Protein AF-X1ADD1-F1 (afdb_monomer_lite)

Sequence (158 aa):
GPMSMTVLADYVGIDVLYHGQMYYSQTLSPDFAPGKVITKLFNEGKLGAKTGQGFRDWSKGRPQPDKSAGKARLYKLKYPLAIMLNEACRVLEEGVTTSWKVIDDTLMAGMNMPGPMAPNVNTWSKQVEVLEELVEFTGKEYFKPCEMLTSGKWTEMK

Radius of gyration: 17.6 Å; chains: 1; bounding box: 44×30×44 Å

Foldseek 3Di:
DADPPQLVQQVVWLVVQQVVLVVCCVVPHVVSHDDPQSVVCVVVVQTHCVSCHGSDGCVVHRDDDDPVPDDPPPDDPLLVLLQQVQVLLVCCVVPVDQASVCQQVCCCVPVVDGGSQVVCLPPLCVSQVVLVVVCVVPVDPSSHRDPSSNVSPNSVRD

Secondary structure (DSSP, 8-state):
-PPPHHHHHHHH-HHHHHHHHHHHHHHT-GGGSPPHHHHHHHHTT--BGGGTBSSSB-TTSSPPP-SSS-------THHHHHHHHHHHHHHHHTTS-S-HHHHHHHHHHHHS---SHHHHTTTHHHHHHHHHHHHHHH--GGGSPPHHHHH-GGGG--

Organism: NCBI:txid412755

InterPro domains:
  IPR006108 3-hydroxyacyl-CoA dehydrogenase, C-terminal [PF00725] (2-58)
  IPR008927 6-phosphogluconate dehydrogenase-like, C-terminal domain superfamily [SSF48179] (2-64)
  IPR008927 6-phosphogluconate dehydrogenase-like, C-terminal domain superfamily [SSF48179] (81-154)

pLDDT: mean 94.5, std 6.67, range [47.16, 98.69]

Structure (mmCIF, N/CA/C/O backbone):
data_AF-X1ADD1-F1
#
_entry.id   AF-X1ADD1-F1
#
loop_
_atom_site.group_PDB
_atom_site.id
_atom_site.type_symbol
_atom_site.label_atom_id
_atom_site.label_alt_id
_atom_site.label_comp_id
_atom_site.label_asym_id
_atom_site.label_entity_id
_atom_site.label_seq_id
_atom_site.pdbx_PDB_ins_code
_atom_site.Cartn_x
_atom_site.Cartn_y
_atom_site.Cartn_z
_atom_site.occupancy
_atom_site.B_iso_or_equiv
_atom_site.auth_seq_id
_atom_site.auth_comp_id
_atom_site.auth_asym_id
_atom_site.auth_atom_id
_atom_site.pdbx_PDB_model_num
ATOM 1 N N . GLY A 1 1 ? 20.907 -0.528 6.126 1.00 47.16 1 GLY A N 1
ATOM 2 C CA . GLY A 1 1 ? 19.743 0.376 6.035 1.00 47.16 1 GLY A CA 1
ATOM 3 C C . GLY A 1 1 ? 18.696 -0.241 5.129 1.00 47.16 1 GLY A C 1
ATOM 4 O O . GLY A 1 1 ? 19.093 -1.002 4.245 1.00 47.16 1 GLY A O 1
ATOM 5 N N . PRO A 1 2 ? 17.400 0.036 5.347 1.00 66.06 2 PRO A N 1
ATOM 6 C CA . PRO A 1 2 ? 16.332 -0.500 4.510 1.00 66.06 2 PRO A CA 1
ATOM 7 C C . PRO A 1 2 ? 16.542 -0.100 3.047 1.00 66.06 2 PRO A C 1
ATOM 9 O O . PRO A 1 2 ? 17.118 0.946 2.733 1.00 66.06 2 PRO A O 1
ATOM 12 N N . MET A 1 3 ? 16.153 -0.992 2.148 1.00 82.62 3 MET A N 1
ATOM 13 C CA . MET A 1 3 ? 16.280 -0.789 0.712 1.00 82.62 3 MET A CA 1
ATOM 14 C C . MET A 1 3 ? 15.236 0.240 0.257 1.00 82.62 3 MET A C 1
ATOM 16 O O . MET A 1 3 ? 14.096 0.188 0.705 1.00 82.62 3 MET A O 1
ATOM 20 N N . SER A 1 4 ? 15.608 1.198 -0.599 1.00 85.69 4 SER A N 1
ATOM 21 C CA . SER A 1 4 ? 14.611 2.117 -1.162 1.00 85.69 4 SER A CA 1
ATOM 22 C C . SER A 1 4 ? 13.634 1.347 -2.051 1.00 85.69 4 SER A C 1
ATOM 24 O O . SER A 1 4 ? 14.014 0.337 -2.639 1.00 85.69 4 SER A O 1
ATOM 26 N N . MET A 1 5 ? 12.403 1.843 -2.205 1.00 87.62 5 MET A N 1
ATOM 27 C CA . MET A 1 5 ? 11.349 1.133 -2.948 1.00 87.62 5 MET A CA 1
ATOM 28 C C . MET A 1 5 ? 11.766 0.721 -4.366 1.00 87.62 5 MET A C 1
ATOM 30 O O . MET A 1 5 ? 11.460 -0.382 -4.798 1.00 87.62 5 MET A O 1
ATOM 34 N N . THR A 1 6 ? 12.503 1.573 -5.084 1.00 91.88 6 THR A N 1
ATOM 35 C CA . THR A 1 6 ? 12.970 1.268 -6.447 1.00 91.88 6 THR A CA 1
ATOM 36 C C . THR A 1 6 ? 14.091 0.235 -6.474 1.00 91.88 6 THR A C 1
ATOM 38 O O . THR A 1 6 ? 14.110 -0.611 -7.358 1.00 91.88 6 THR A O 1
ATOM 41 N N . VAL A 1 7 ? 14.998 0.255 -5.492 1.00 92.88 7 VAL A N 1
ATOM 42 C CA . VAL A 1 7 ? 16.040 -0.776 -5.368 1.00 92.88 7 VAL A CA 1
ATOM 43 C C . VAL A 1 7 ? 15.420 -2.100 -4.908 1.00 92.88 7 VAL A C 1
ATOM 45 O O . VAL A 1 7 ? 15.857 -3.149 -5.361 1.00 92.88 7 VAL A O 1
ATOM 48 N N . LEU A 1 8 ? 14.379 -2.062 -4.067 1.00 92.38 8 LEU A N 1
ATOM 49 C CA . LEU A 1 8 ? 13.635 -3.247 -3.631 1.00 92.38 8 LEU A CA 1
ATOM 50 C C . LEU A 1 8 ? 12.862 -3.886 -4.778 1.00 92.38 8 LEU A C 1
ATOM 52 O O . LEU A 1 8 ? 12.964 -5.094 -4.960 1.00 92.38 8 LEU A O 1
ATOM 56 N N . ALA A 1 9 ? 12.157 -3.086 -5.579 1.00 95.25 9 ALA A N 1
ATOM 57 C CA . ALA A 1 9 ? 11.474 -3.571 -6.774 1.00 95.25 9 ALA A CA 1
ATOM 58 C C . ALA A 1 9 ? 12.451 -4.250 -7.746 1.00 95.25 9 ALA A C 1
ATOM 60 O O . ALA A 1 9 ? 12.174 -5.346 -8.223 1.00 95.25 9 ALA A O 1
ATOM 61 N N . ASP A 1 10 ? 13.619 -3.646 -7.982 1.00 97.06 10 ASP A N 1
ATOM 62 C CA . ASP A 1 10 ? 14.649 -4.255 -8.823 1.00 97.06 10 ASP A CA 1
ATOM 63 C C . ASP A 1 10 ? 15.240 -5.535 -8.207 1.00 97.06 10 ASP A C 1
ATOM 65 O O . ASP A 1 10 ? 15.575 -6.470 -8.931 1.00 97.06 10 ASP A O 1
ATOM 69 N N . TYR A 1 11 ? 15.411 -5.579 -6.884 1.00 95.25 11 TYR A N 1
ATOM 70 C CA . TYR A 1 11 ? 15.978 -6.737 -6.194 1.0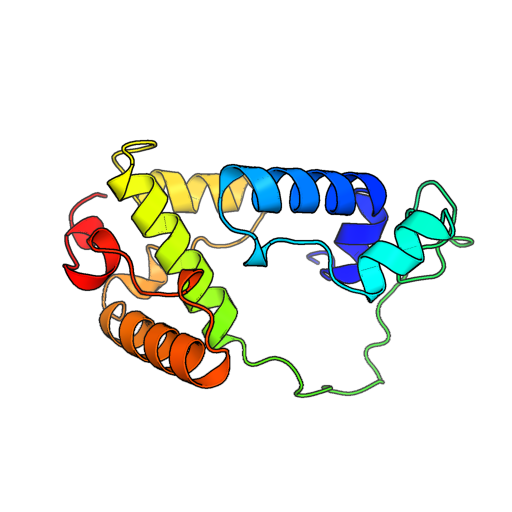0 95.25 11 TYR A CA 1
ATOM 71 C C . TYR A 1 11 ? 15.025 -7.937 -6.202 1.00 95.25 11 TYR A C 1
ATOM 73 O O . TYR A 1 11 ? 15.460 -9.057 -6.452 1.00 95.25 11 TYR A O 1
ATOM 81 N N . VAL A 1 12 ? 13.734 -7.697 -5.951 1.00 95.19 12 VAL A N 1
ATOM 82 C CA . VAL A 1 12 ? 12.681 -8.724 -5.987 1.00 95.19 12 VAL A CA 1
ATOM 83 C C . VAL A 1 12 ? 12.400 -9.173 -7.424 1.00 95.19 12 VAL A C 1
ATOM 85 O O . VAL A 1 12 ? 12.249 -10.366 -7.680 1.00 95.19 12 VAL A O 1
ATOM 88 N N . GLY A 1 13 ? 12.352 -8.226 -8.361 1.00 97.69 13 GLY A N 1
ATOM 89 C CA . GLY A 1 13 ? 12.024 -8.459 -9.762 1.00 97.69 13 GLY A CA 1
ATOM 90 C C . GLY A 1 13 ? 10.814 -7.640 -10.204 1.00 97.69 13 GLY A C 1
ATOM 91 O O . GLY A 1 13 ? 9.729 -7.730 -9.624 1.00 97.69 13 GLY A O 1
ATOM 92 N N . ILE A 1 14 ? 10.984 -6.848 -11.265 1.00 98.50 14 ILE A N 1
ATOM 93 C CA . ILE A 1 14 ? 9.904 -5.996 -11.795 1.00 98.50 14 ILE A CA 1
ATOM 94 C C . ILE A 1 14 ? 8.784 -6.827 -12.431 1.00 98.50 14 ILE A C 1
ATOM 96 O O . ILE A 1 14 ? 7.629 -6.418 -12.395 1.00 98.50 14 ILE A O 1
ATOM 100 N N . ASP A 1 15 ? 9.093 -8.003 -12.966 1.00 98.38 15 ASP A N 1
ATOM 101 C CA . ASP A 1 15 ? 8.099 -8.963 -13.450 1.00 98.38 15 ASP A CA 1
ATOM 102 C C . ASP A 1 15 ? 7.227 -9.526 -12.330 1.00 98.38 15 ASP A C 1
ATOM 104 O O . ASP A 1 15 ? 6.010 -9.585 -12.481 1.00 98.38 15 ASP A O 1
ATOM 108 N N . VAL A 1 16 ? 7.820 -9.867 -11.183 1.00 98.06 16 VAL A N 1
ATOM 109 C CA . VAL A 1 16 ? 7.062 -10.310 -10.003 1.00 98.06 16 VAL A CA 1
ATOM 110 C C . VAL A 1 16 ? 6.114 -9.203 -9.546 1.00 98.06 16 VAL A C 1
ATOM 112 O O . VAL A 1 16 ? 4.933 -9.453 -9.308 1.00 98.06 16 VAL A O 1
ATOM 115 N N . LEU A 1 17 ? 6.608 -7.961 -9.491 1.00 96.94 17 LEU A N 1
ATOM 116 C CA . LEU A 1 17 ? 5.787 -6.799 -9.160 1.00 96.94 17 LEU A CA 1
ATOM 117 C C . LEU A 1 17 ? 4.658 -6.582 -10.181 1.00 96.94 17 LEU A C 1
ATOM 119 O O . LEU A 1 17 ? 3.515 -6.379 -9.781 1.00 96.94 17 LEU A O 1
ATOM 123 N N . TYR A 1 18 ? 4.960 -6.654 -11.480 1.00 98.31 18 TYR A N 1
ATOM 124 C CA . TYR A 1 18 ? 3.980 -6.493 -12.555 1.00 98.31 18 TYR A CA 1
ATOM 125 C C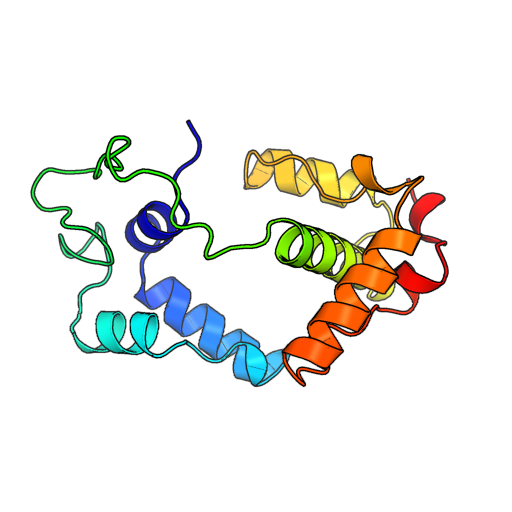 . TYR A 1 18 ? 2.864 -7.539 -12.456 1.00 98.31 18 TYR A C 1
ATOM 127 O O . TYR A 1 18 ? 1.685 -7.188 -12.457 1.00 98.31 18 TYR A O 1
ATOM 135 N N . HIS A 1 19 ? 3.216 -8.819 -12.311 1.00 98.25 19 HIS A N 1
ATOM 136 C CA . HIS A 1 19 ? 2.231 -9.893 -12.200 1.00 98.25 19 HIS A CA 1
ATOM 137 C C . HIS A 1 19 ? 1.418 -9.814 -10.903 1.00 98.25 19 HIS A C 1
ATOM 139 O O . HIS A 1 19 ? 0.207 -10.022 -10.946 1.00 98.25 19 HIS A O 1
ATOM 145 N N . GLY A 1 20 ? 2.036 -9.441 -9.778 1.00 97.69 20 GLY A N 1
ATOM 146 C CA . GLY A 1 20 ? 1.316 -9.196 -8.525 1.00 97.69 20 GLY A CA 1
ATOM 147 C C . GLY A 1 20 ? 0.294 -8.062 -8.651 1.00 97.69 20 GLY A C 1
ATOM 148 O O . GLY A 1 20 ? -0.854 -8.207 -8.241 1.00 97.69 20 GLY A O 1
ATOM 149 N N . GLN A 1 21 ? 0.672 -6.957 -9.298 1.00 97.69 21 GLN A N 1
ATOM 150 C CA . GLN A 1 21 ? -0.235 -5.841 -9.580 1.00 97.69 21 GLN A CA 1
ATOM 151 C C . GLN A 1 21 ? -1.371 -6.232 -10.531 1.00 97.69 21 GLN A C 1
ATOM 153 O O . GLN A 1 21 ? -2.518 -5.854 -10.303 1.00 97.69 21 GLN A O 1
ATOM 158 N N . MET A 1 22 ? -1.087 -7.033 -11.562 1.00 98.12 22 MET A N 1
ATOM 159 C CA . MET A 1 22 ? -2.131 -7.579 -12.433 1.00 98.12 22 MET A CA 1
ATOM 160 C C . MET A 1 22 ? -3.117 -8.450 -11.650 1.00 98.12 22 MET A C 1
ATOM 162 O O . MET A 1 22 ? -4.325 -8.267 -11.791 1.00 98.12 22 MET A O 1
ATOM 166 N N . TYR A 1 23 ? -2.628 -9.335 -10.781 1.00 98.19 23 TYR A N 1
ATOM 167 C CA . TYR A 1 23 ? -3.484 -10.160 -9.931 1.00 98.19 23 TYR A CA 1
ATOM 168 C C . TYR A 1 23 ? -4.373 -9.312 -9.007 1.00 98.19 23 TYR A C 1
ATOM 170 O O . TYR A 1 23 ? -5.587 -9.510 -8.972 1.00 98.19 23 TYR A O 1
ATOM 178 N N . TYR A 1 24 ? -3.813 -8.310 -8.322 1.00 97.00 24 TYR A N 1
ATOM 179 C CA . TYR A 1 24 ? -4.597 -7.395 -7.481 1.00 97.00 24 TYR A CA 1
ATOM 180 C C . TYR A 1 24 ? -5.582 -6.547 -8.283 1.00 97.00 24 TYR A C 1
ATOM 182 O O . TYR A 1 24 ? -6.680 -6.270 -7.805 1.00 97.00 24 TYR A O 1
ATOM 190 N N . SER A 1 25 ? -5.243 -6.190 -9.524 1.00 97.19 25 SER A N 1
ATOM 191 C CA . SER A 1 25 ? -6.168 -5.467 -10.400 1.00 97.19 25 SER A CA 1
ATOM 192 C C . SER A 1 25 ? -7.425 -6.267 -10.742 1.00 97.19 25 SER A C 1
ATOM 194 O O . SER A 1 25 ? -8.491 -5.690 -10.938 1.00 97.19 25 SER A O 1
ATOM 196 N N . GLN A 1 26 ? -7.297 -7.595 -10.778 1.00 97.00 26 GLN A N 1
ATOM 197 C CA . GLN A 1 26 ? -8.377 -8.526 -11.096 1.00 97.00 26 GLN A CA 1
ATOM 198 C C . GLN A 1 26 ? -9.163 -8.963 -9.857 1.00 97.00 26 GLN A C 1
ATOM 200 O O . GLN A 1 26 ? -10.345 -9.269 -9.973 1.00 97.00 26 GLN A O 1
ATOM 205 N N . THR A 1 27 ? -8.513 -9.019 -8.691 1.00 95.62 27 THR A N 1
ATOM 206 C CA . THR A 1 27 ? -9.092 -9.607 -7.471 1.00 95.62 27 THR A CA 1
ATOM 207 C C . THR A 1 27 ? -9.491 -8.594 -6.404 1.00 95.62 27 THR A C 1
ATOM 209 O O . THR A 1 27 ? -10.387 -8.893 -5.624 1.00 95.62 27 THR A O 1
ATOM 212 N N . LEU A 1 28 ? -8.873 -7.408 -6.370 1.00 93.38 28 LEU A N 1
ATOM 213 C CA . LEU A 1 28 ? -9.130 -6.387 -5.346 1.00 93.38 28 LEU A CA 1
ATOM 214 C C . LEU A 1 28 ? -9.752 -5.121 -5.933 1.00 93.38 28 LEU A C 1
ATOM 216 O O . LEU A 1 28 ? -10.825 -4.697 -5.516 1.00 93.38 28 LEU A O 1
ATOM 220 N N . SER A 1 29 ? -9.073 -4.485 -6.888 1.00 95.25 29 SER A N 1
ATOM 221 C CA . SER A 1 29 ? -9.577 -3.276 -7.546 1.00 95.25 29 SER A CA 1
ATOM 222 C C . SER A 1 29 ? -8.766 -2.954 -8.797 1.00 95.25 29 SER A C 1
ATOM 224 O O . SER A 1 29 ? -7.535 -3.005 -8.733 1.00 95.25 29 SER A O 1
ATOM 226 N N . PRO A 1 30 ? -9.396 -2.496 -9.897 1.00 95.31 30 PRO A N 1
ATOM 227 C CA . PRO A 1 30 ? -8.681 -2.064 -11.100 1.00 95.31 30 PRO A CA 1
ATOM 228 C C . PRO A 1 30 ? -7.640 -0.961 -10.832 1.00 95.31 30 PRO A C 1
ATOM 230 O O . PRO A 1 30 ? -6.701 -0.801 -11.611 1.00 95.31 30 PRO A O 1
ATOM 233 N N . ASP A 1 31 ? -7.744 -0.238 -9.711 1.00 94.81 31 ASP A N 1
ATOM 234 C CA . ASP A 1 31 ? -6.770 0.776 -9.296 1.00 94.81 31 ASP A CA 1
ATOM 235 C C . ASP A 1 31 ? -5.364 0.229 -9.007 1.00 94.81 31 ASP A C 1
ATOM 237 O O . ASP A 1 31 ? -4.411 1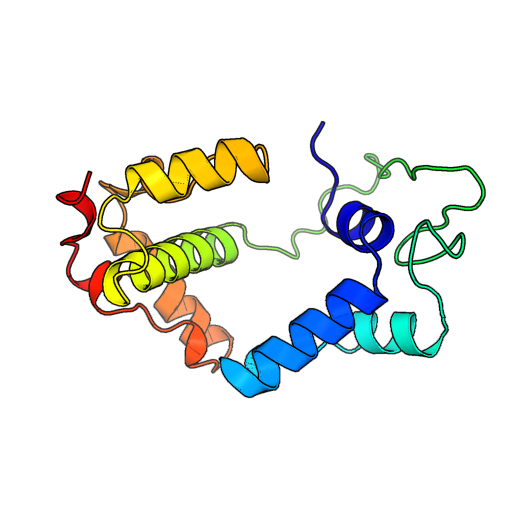.014 -8.996 1.00 94.81 31 ASP A O 1
ATOM 241 N N . PHE A 1 32 ? -5.220 -1.085 -8.807 1.00 95.88 32 PHE A N 1
ATOM 242 C CA . PHE A 1 32 ? -3.930 -1.758 -8.627 1.00 95.88 32 PHE A CA 1
ATOM 243 C C . PHE A 1 32 ? -3.213 -2.093 -9.936 1.00 95.88 32 PHE A C 1
ATOM 245 O O . PHE A 1 32 ? -2.104 -2.631 -9.891 1.00 95.88 32 PHE A O 1
ATOM 252 N N . ALA A 1 33 ? -3.809 -1.777 -11.091 1.00 96.69 33 ALA A N 1
ATOM 253 C CA . ALA A 1 33 ? -3.194 -2.038 -12.384 1.00 96.69 33 ALA A CA 1
ATOM 254 C C . ALA A 1 33 ? -1.765 -1.451 -12.466 1.00 96.69 33 ALA A C 1
ATOM 256 O O . ALA A 1 33 ? -1.519 -0.335 -11.986 1.00 96.69 33 ALA A O 1
ATOM 257 N N . PRO A 1 34 ? -0.807 -2.166 -13.088 1.00 97.00 34 PRO A N 1
ATOM 258 C CA . PRO A 1 34 ? 0.565 -1.695 -13.202 1.00 97.00 34 PRO A CA 1
ATOM 259 C C . PRO A 1 34 ? 0.656 -0.312 -13.856 1.00 97.00 34 PRO A C 1
ATOM 261 O O . PRO A 1 34 ? 0.117 -0.055 -14.933 1.00 97.00 34 PRO A O 1
ATOM 264 N N . GLY A 1 35 ? 1.408 0.592 -13.227 1.00 95.38 35 GLY A N 1
ATOM 265 C CA . GLY A 1 35 ? 1.648 1.923 -13.779 1.00 95.38 35 GLY A CA 1
ATOM 266 C C . GLY A 1 35 ? 2.494 1.892 -15.061 1.00 95.38 35 GLY A C 1
ATOM 267 O O . GLY A 1 35 ? 3.193 0.919 -15.357 1.00 95.38 35 GLY A O 1
ATOM 268 N N . LYS A 1 36 ? 2.509 3.012 -15.798 1.00 97.25 36 LYS A N 1
ATOM 269 C CA . LYS A 1 36 ? 3.246 3.152 -17.074 1.00 97.25 36 LYS A CA 1
ATOM 270 C C . LYS A 1 36 ? 4.732 2.791 -16.962 1.00 97.25 36 LYS A C 1
ATOM 272 O O . LYS A 1 36 ? 5.279 2.159 -17.859 1.00 97.25 36 LYS A O 1
ATOM 277 N N . VAL A 1 37 ? 5.385 3.186 -15.866 1.00 96.81 37 VAL A N 1
ATOM 278 C CA . VAL A 1 37 ? 6.825 2.950 -15.659 1.00 96.81 37 VAL A CA 1
ATOM 279 C C . VAL A 1 37 ? 7.123 1.466 -15.443 1.00 96.81 37 VAL A C 1
ATOM 281 O O . VAL A 1 37 ? 8.011 0.934 -16.101 1.00 96.81 37 VAL A O 1
ATOM 284 N N . ILE A 1 38 ? 6.356 0.795 -14.578 1.00 97.75 38 ILE A N 1
ATOM 285 C CA . ILE A 1 38 ? 6.499 -0.647 -14.326 1.00 97.75 38 ILE A CA 1
ATOM 286 C C . ILE A 1 38 ? 6.219 -1.440 -15.604 1.00 97.75 38 ILE A C 1
ATOM 288 O O . ILE A 1 38 ? 7.032 -2.270 -15.995 1.00 97.75 38 ILE A O 1
ATOM 292 N N . THR A 1 39 ? 5.131 -1.112 -16.307 1.00 98.38 39 THR A N 1
ATOM 293 C CA . THR A 1 39 ? 4.762 -1.753 -17.580 1.00 98.38 39 THR A CA 1
ATOM 294 C C . THR A 1 39 ? 5.861 -1.612 -18.632 1.00 98.38 39 THR A C 1
ATOM 296 O O . THR A 1 39 ? 6.218 -2.583 -19.293 1.00 98.38 39 THR A O 1
ATOM 299 N N . LYS A 1 40 ? 6.443 -0.413 -18.774 1.00 98.56 40 LYS A N 1
ATOM 300 C CA . LYS A 1 40 ? 7.547 -0.176 -19.711 1.00 98.56 40 LYS A CA 1
ATOM 301 C C . LYS A 1 40 ? 8.771 -1.029 -19.369 1.00 98.56 40 LYS A C 1
ATOM 303 O O . LYS A 1 40 ? 9.312 -1.678 -20.254 1.00 98.56 40 LYS A O 1
ATOM 308 N N . LEU A 1 41 ? 9.197 -1.032 -18.105 1.00 98.44 41 LEU A N 1
ATOM 309 C CA . LEU A 1 41 ? 10.367 -1.801 -17.668 1.00 98.44 41 LEU A CA 1
ATOM 310 C C . LEU A 1 41 ? 10.170 -3.309 -17.873 1.00 98.44 41 LEU A C 1
ATOM 312 O O . LEU A 1 41 ? 11.080 -3.978 -18.357 1.00 98.44 41 LEU A O 1
ATOM 316 N N . PHE A 1 42 ? 8.972 -3.815 -17.572 1.00 98.56 42 PHE A N 1
ATOM 317 C CA . PHE A 1 42 ? 8.595 -5.203 -17.825 1.00 98.56 42 PHE A CA 1
ATOM 318 C C . PHE A 1 42 ? 8.690 -5.561 -19.315 1.00 98.56 42 PHE A C 1
ATOM 320 O O . PHE A 1 42 ? 9.409 -6.491 -19.675 1.00 98.56 42 PHE A O 1
ATOM 327 N N . ASN A 1 43 ? 8.044 -4.778 -20.188 1.00 98.50 43 ASN A N 1
ATOM 328 C CA . ASN A 1 43 ? 8.036 -5.022 -21.635 1.00 98.50 43 ASN A CA 1
ATOM 329 C C . ASN A 1 43 ? 9.433 -4.923 -22.270 1.00 98.50 43 ASN A C 1
ATOM 331 O O . ASN A 1 43 ? 9.716 -5.606 -23.249 1.00 98.50 43 ASN A O 1
ATOM 335 N N . GLU A 1 44 ? 10.313 -4.081 -21.723 1.00 98.50 44 GLU A N 1
ATOM 336 C CA . GLU A 1 44 ? 11.707 -3.952 -22.168 1.00 98.50 44 GLU A CA 1
ATOM 337 C C . GLU A 1 44 ? 12.630 -5.057 -21.617 1.00 98.50 44 GLU A C 1
ATOM 339 O O . GLU A 1 44 ? 13.826 -5.040 -21.902 1.00 98.50 44 GLU A O 1
ATOM 344 N N . GLY A 1 45 ? 12.126 -5.988 -20.796 1.00 98.19 45 GLY A N 1
ATOM 345 C CA . GLY A 1 45 ? 12.945 -7.018 -20.149 1.00 98.19 45 GLY A CA 1
ATOM 346 C C . GLY A 1 45 ? 13.924 -6.463 -19.105 1.00 98.19 45 GLY A C 1
ATOM 347 O O . GLY A 1 45 ? 14.872 -7.141 -18.714 1.00 98.19 45 GLY A O 1
ATOM 348 N N . LYS A 1 46 ? 13.708 -5.231 -18.629 1.00 98.44 46 LYS A N 1
ATOM 349 C CA . LYS A 1 46 ? 14.502 -4.589 -17.574 1.00 98.44 46 LYS A CA 1
ATOM 350 C C . LYS A 1 46 ? 13.922 -4.966 -16.219 1.00 98.44 46 LYS A C 1
ATOM 352 O O . LYS A 1 46 ? 13.226 -4.178 -15.585 1.00 98.44 46 LYS A O 1
ATOM 357 N N . LEU A 1 47 ? 14.177 -6.204 -15.809 1.00 98.19 47 LEU A N 1
ATOM 358 C CA . LEU A 1 47 ? 13.539 -6.849 -14.666 1.00 98.19 47 LEU A CA 1
ATOM 359 C C . LEU A 1 47 ? 14.272 -6.651 -13.331 1.00 98.19 47 LEU A C 1
ATOM 361 O O . LEU A 1 47 ? 13.913 -7.292 -12.346 1.00 98.19 47 LEU A O 1
ATOM 365 N N . GLY A 1 48 ? 15.266 -5.765 -13.277 1.00 97.31 48 GLY A N 1
ATOM 366 C CA . GLY A 1 48 ? 16.019 -5.443 -12.068 1.00 97.31 48 GLY A CA 1
ATOM 367 C C . GLY A 1 48 ? 17.358 -6.171 -11.983 1.00 97.31 48 GLY A C 1
ATOM 368 O O . GLY A 1 48 ? 18.063 -6.319 -12.982 1.00 97.31 48 GLY A O 1
ATOM 369 N N . ALA A 1 49 ? 17.724 -6.614 -10.779 1.00 96.69 49 ALA A N 1
ATOM 370 C CA . ALA A 1 49 ? 19.036 -7.187 -10.481 1.00 96.69 49 ALA A CA 1
ATOM 371 C C . ALA A 1 49 ? 19.367 -8.392 -11.372 1.00 96.69 49 ALA A C 1
ATOM 373 O O . ALA A 1 49 ? 20.477 -8.501 -11.889 1.00 96.69 49 ALA A O 1
ATOM 374 N N . LYS A 1 50 ? 18.379 -9.262 -11.612 1.00 96.94 50 LYS A N 1
ATOM 375 C CA . LYS A 1 50 ? 18.548 -10.493 -12.397 1.00 96.94 50 LYS A CA 1
ATOM 376 C C . LYS A 1 50 ? 18.820 -10.267 -13.888 1.00 96.94 50 LYS A C 1
ATOM 378 O O . LYS A 1 50 ? 19.333 -11.161 -14.547 1.00 96.94 50 LYS A O 1
ATOM 383 N N . THR A 1 51 ? 18.489 -9.089 -14.417 1.00 97.62 51 THR A N 1
ATOM 384 C CA . THR A 1 51 ? 18.756 -8.697 -15.813 1.00 97.62 51 THR A CA 1
ATOM 385 C C . THR A 1 51 ? 19.800 -7.585 -15.914 1.00 97.62 51 THR A C 1
ATOM 387 O O . THR A 1 51 ? 19.985 -7.015 -16.984 1.00 97.62 51 THR A O 1
ATOM 390 N N . GLY A 1 52 ? 20.455 -7.221 -14.806 1.00 96.75 52 GLY A N 1
ATOM 391 C CA . GLY A 1 52 ? 21.450 -6.146 -14.765 1.00 96.75 52 GLY A CA 1
ATOM 392 C C . GLY A 1 52 ? 20.883 -4.727 -14.919 1.00 96.75 52 GLY A C 1
ATOM 393 O O . GLY A 1 52 ? 21.643 -3.767 -14.865 1.00 96.75 52 GLY A O 1
ATOM 394 N N . GLN A 1 53 ? 19.565 -4.566 -15.068 1.00 97.31 53 GLN A N 1
ATOM 395 C CA . GLN A 1 53 ? 18.909 -3.275 -15.272 1.00 97.31 53 GLN A CA 1
ATOM 396 C C . GLN A 1 53 ? 17.439 -3.336 -14.842 1.00 97.31 53 GLN A C 1
ATOM 398 O O . GLN A 1 53 ? 16.705 -4.232 -15.256 1.00 97.31 53 GLN A O 1
ATOM 403 N N . GLY A 1 54 ? 16.997 -2.327 -14.092 1.00 96.50 54 GLY A N 1
ATOM 404 C CA . GLY A 1 54 ? 15.595 -2.046 -13.772 1.00 96.50 54 GLY A CA 1
ATOM 405 C C . GLY A 1 54 ? 15.370 -0.538 -13.661 1.00 96.50 54 GLY A C 1
ATOM 406 O O . GLY A 1 54 ? 15.749 0.214 -14.564 1.00 96.50 54 GLY A O 1
ATOM 407 N N . PHE A 1 55 ? 14.835 -0.070 -12.534 1.00 95.25 55 PHE A N 1
ATOM 408 C CA . PHE A 1 55 ? 14.858 1.349 -12.160 1.00 95.25 55 PHE A CA 1
ATOM 409 C C . PHE A 1 55 ? 16.276 1.911 -12.039 1.00 95.25 55 PHE A C 1
ATOM 411 O O . PHE A 1 55 ? 16.474 3.130 -12.119 1.00 95.25 55 PHE A O 1
ATOM 418 N N . ARG A 1 56 ? 17.249 1.049 -11.753 1.00 93.31 56 ARG A N 1
ATOM 419 C CA . ARG A 1 56 ? 18.668 1.373 -11.627 1.00 93.31 56 ARG A CA 1
ATOM 420 C C . ARG A 1 56 ? 19.502 0.447 -12.509 1.00 93.31 56 ARG A C 1
ATOM 422 O O . ARG A 1 56 ? 19.031 -0.601 -12.943 1.00 93.31 56 ARG A O 1
ATOM 429 N N . ASP A 1 57 ? 20.734 0.859 -12.769 1.00 94.31 57 ASP A N 1
ATOM 430 C CA . ASP A 1 57 ? 21.758 0.017 -13.389 1.00 94.31 57 ASP A CA 1
ATOM 431 C C . ASP A 1 57 ? 22.361 -0.911 -12.323 1.00 94.31 57 ASP A C 1
ATOM 433 O O . ASP A 1 57 ? 22.873 -0.428 -11.313 1.00 94.31 57 ASP A O 1
ATOM 437 N N . TRP A 1 58 ? 22.279 -2.225 -12.543 1.00 95.44 58 TRP A N 1
ATOM 438 C CA . TRP A 1 58 ? 22.785 -3.278 -11.652 1.00 95.44 58 TRP A CA 1
ATOM 439 C C . TRP A 1 58 ? 24.051 -3.961 -12.182 1.00 95.44 58 TRP A C 1
ATOM 441 O O . TRP A 1 58 ? 24.530 -4.915 -11.569 1.00 95.44 58 TRP A O 1
ATOM 451 N N . SER A 1 59 ? 24.636 -3.469 -13.280 1.00 92.88 59 SER A N 1
ATOM 452 C CA . SER A 1 59 ? 25.847 -4.032 -13.898 1.00 92.88 59 SER A CA 1
ATOM 453 C C . SER A 1 59 ? 27.048 -4.111 -12.947 1.00 92.88 59 SER A C 1
ATOM 455 O O . SER A 1 59 ? 27.923 -4.956 -13.118 1.00 92.88 59 SER A O 1
ATOM 457 N N . LYS A 1 60 ? 27.079 -3.260 -11.913 1.00 92.44 60 LYS A N 1
ATOM 458 C CA . LYS A 1 60 ? 28.123 -3.214 -10.871 1.00 92.44 60 LYS A CA 1
ATOM 459 C C . LYS A 1 60 ? 27.644 -3.728 -9.506 1.00 92.44 60 LYS A C 1
ATOM 461 O O . LYS A 1 60 ? 28.260 -3.432 -8.484 1.00 92.44 60 LYS A O 1
ATOM 466 N N . GLY A 1 61 ? 26.540 -4.472 -9.469 1.00 89.75 61 GLY A N 1
ATOM 467 C CA . GLY A 1 61 ? 25.901 -4.930 -8.236 1.00 89.75 61 GLY A CA 1
ATOM 468 C C . GLY A 1 61 ? 24.904 -3.916 -7.666 1.00 89.75 61 GLY A C 1
ATOM 469 O O . GLY A 1 61 ? 24.340 -3.103 -8.395 1.00 89.75 61 GLY A O 1
ATOM 470 N N . ARG A 1 62 ? 24.642 -3.988 -6.351 1.00 90.12 62 ARG A N 1
ATOM 471 C CA . ARG A 1 62 ? 23.566 -3.217 -5.703 1.00 90.12 62 ARG A CA 1
ATOM 472 C C . ARG A 1 62 ? 23.801 -1.695 -5.811 1.00 90.12 62 ARG A C 1
ATOM 474 O O . ARG A 1 62 ? 24.754 -1.197 -5.203 1.00 90.12 62 ARG A O 1
ATOM 481 N N . PRO A 1 63 ? 22.892 -0.940 -6.457 1.00 88.50 63 PRO A N 1
ATOM 482 C CA . PRO A 1 63 ? 23.008 0.507 -6.603 1.00 88.50 63 PRO A CA 1
ATOM 483 C C . PRO A 1 63 ? 22.931 1.224 -5.257 1.00 88.50 63 PRO A C 1
ATOM 485 O O . PRO A 1 63 ? 22.085 0.906 -4.413 1.00 88.50 63 PRO A O 1
ATOM 488 N N . GLN A 1 64 ? 23.772 2.241 -5.080 1.00 84.25 64 GLN A N 1
ATOM 489 C CA . GLN A 1 64 ? 23.705 3.140 -3.932 1.00 84.25 64 GLN A CA 1
ATOM 490 C C . GLN A 1 64 ? 22.911 4.394 -4.316 1.00 84.25 64 GLN A C 1
ATOM 492 O O . GLN A 1 64 ? 23.245 5.032 -5.315 1.00 84.25 64 GLN A O 1
ATOM 497 N N . PRO A 1 65 ? 21.851 4.760 -3.573 1.00 76.69 65 PRO A N 1
ATOM 498 C CA . PRO A 1 65 ? 21.113 5.987 -3.844 1.00 76.69 65 PRO A CA 1
ATOM 499 C C . PRO A 1 65 ? 22.024 7.213 -3.736 1.00 76.69 65 PRO A C 1
ATOM 501 O O . PRO A 1 65 ? 22.725 7.369 -2.734 1.00 76.69 65 PRO A O 1
ATOM 504 N N . ASP A 1 66 ? 21.969 8.102 -4.728 1.00 80.31 66 ASP A N 1
ATOM 505 C CA . ASP A 1 66 ? 22.632 9.400 -4.648 1.00 80.31 66 ASP A CA 1
ATOM 506 C C . ASP A 1 66 ? 21.946 10.270 -3.585 1.00 80.31 66 ASP A C 1
ATOM 508 O O . ASP A 1 66 ? 20.785 10.661 -3.719 1.00 80.31 66 ASP A O 1
ATOM 512 N N . LYS A 1 67 ? 22.667 10.549 -2.497 1.00 80.38 67 LYS A N 1
ATOM 513 C CA . LYS A 1 67 ? 22.175 11.373 -1.385 1.00 80.38 67 LYS A CA 1
ATOM 514 C C . LYS A 1 67 ? 22.357 12.874 -1.630 1.00 80.38 67 LYS A C 1
ATOM 516 O O . LYS A 1 67 ? 21.832 13.664 -0.850 1.00 80.38 67 LYS A O 1
ATOM 521 N N . SER A 1 68 ? 23.078 13.268 -2.681 1.00 85.50 68 SER A N 1
ATOM 522 C CA . SER A 1 68 ? 23.334 14.672 -3.017 1.00 85.50 68 SER A CA 1
ATOM 523 C C . SER A 1 68 ? 22.176 15.331 -3.774 1.00 85.50 68 SER A C 1
ATOM 525 O O . SER A 1 68 ? 22.006 16.544 -3.687 1.00 85.50 68 SER A O 1
ATOM 527 N N . ALA A 1 69 ? 21.309 14.540 -4.419 1.00 76.81 69 ALA A N 1
ATOM 528 C CA . ALA A 1 69 ? 20.198 15.000 -5.260 1.00 76.81 69 ALA A CA 1
ATOM 529 C C . ALA A 1 69 ? 19.066 15.767 -4.527 1.00 76.81 69 ALA A C 1
ATOM 531 O O . ALA A 1 69 ? 18.072 16.152 -5.143 1.00 76.81 69 ALA A O 1
ATOM 532 N N . GLY A 1 70 ? 19.190 16.011 -3.217 1.00 79.69 70 GLY A N 1
ATOM 533 C CA . GLY A 1 70 ? 18.188 16.726 -2.425 1.00 79.69 70 GLY A CA 1
ATOM 534 C C . GLY A 1 70 ? 16.848 15.983 -2.296 1.00 79.69 70 GLY A C 1
ATOM 535 O O . GLY A 1 70 ? 16.695 14.824 -2.682 1.00 79.69 70 GLY A O 1
ATOM 536 N N . LYS A 1 71 ? 15.845 16.636 -1.692 1.00 80.44 71 LYS A N 1
ATOM 537 C CA . LYS A 1 71 ? 14.494 16.063 -1.540 1.00 80.44 71 LYS A CA 1
ATOM 538 C C . LYS A 1 71 ? 13.628 16.457 -2.731 1.00 80.44 71 LYS A C 1
ATOM 540 O O . LYS A 1 71 ? 13.345 17.637 -2.900 1.00 80.44 71 LYS A O 1
ATOM 545 N N . ALA A 1 72 ? 13.096 15.471 -3.453 1.00 79.88 72 ALA A N 1
ATOM 546 C CA . ALA A 1 72 ? 12.173 15.713 -4.565 1.00 79.88 72 ALA A CA 1
ATOM 547 C C . ALA A 1 72 ? 10.834 16.352 -4.131 1.00 79.88 72 ALA A C 1
ATOM 549 O O . ALA A 1 72 ? 10.153 16.956 -4.946 1.00 79.88 72 ALA A O 1
ATOM 550 N N . ARG A 1 73 ? 10.437 16.212 -2.852 1.00 81.88 73 ARG A N 1
ATOM 551 C CA . ARG A 1 73 ? 9.163 16.719 -2.280 1.00 81.88 73 ARG A CA 1
ATOM 552 C C . ARG A 1 73 ? 7.893 16.287 -3.038 1.00 81.88 73 ARG A C 1
ATOM 554 O O . ARG A 1 73 ? 6.837 16.875 -2.850 1.00 81.88 73 ARG A O 1
ATOM 561 N N . LEU A 1 74 ? 7.983 15.220 -3.832 1.00 80.38 74 LEU A N 1
ATOM 562 C CA . LEU A 1 74 ? 6.871 14.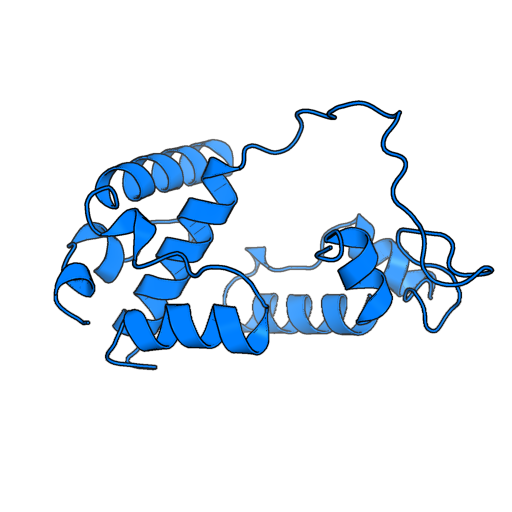683 -4.626 1.00 80.38 74 LEU A CA 1
ATOM 563 C C . LEU A 1 74 ? 5.929 13.773 -3.826 1.00 80.38 74 LEU A C 1
ATOM 565 O O . LEU A 1 74 ? 4.836 13.464 -4.282 1.00 80.38 74 LEU A O 1
ATOM 569 N N . TYR A 1 75 ? 6.360 13.309 -2.652 1.00 81.38 75 TYR A N 1
ATOM 570 C CA . TYR A 1 75 ? 5.677 12.261 -1.902 1.00 81.38 75 TYR A CA 1
ATOM 571 C C . TYR A 1 75 ? 5.277 12.751 -0.513 1.00 81.38 75 TYR A C 1
ATOM 573 O O . TYR A 1 75 ? 6.140 13.070 0.310 1.00 81.38 75 TYR A O 1
ATOM 581 N N . LYS A 1 76 ? 3.967 12.813 -0.243 1.00 90.56 76 LYS A N 1
ATOM 582 C CA . LYS A 1 76 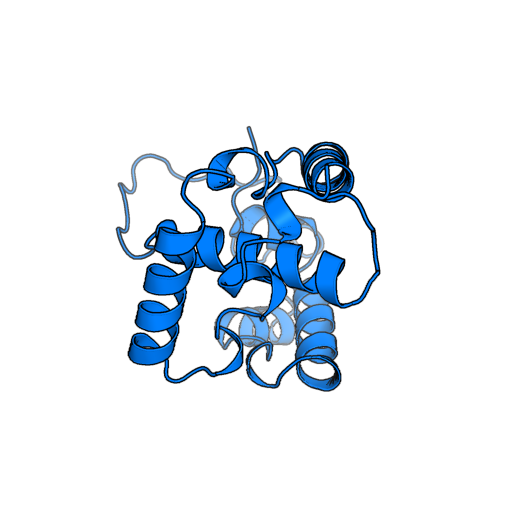? 3.438 13.140 1.085 1.00 90.56 76 LYS A CA 1
ATOM 583 C C . LYS A 1 76 ? 3.314 11.850 1.897 1.00 90.56 76 LYS A C 1
ATOM 585 O O . LYS A 1 76 ? 2.429 11.046 1.633 1.00 90.56 76 LYS A O 1
ATOM 590 N N . LEU A 1 77 ? 4.173 11.678 2.905 1.00 90.06 77 LEU A N 1
ATOM 591 C CA . LEU A 1 77 ? 4.224 10.461 3.734 1.00 90.06 77 LEU A CA 1
ATOM 592 C C . LEU A 1 77 ? 2.919 10.144 4.479 1.00 90.06 77 LEU A C 1
ATOM 594 O O . LEU A 1 77 ? 2.716 8.997 4.852 1.00 90.06 77 LEU A O 1
ATOM 598 N N . LYS A 1 78 ? 2.026 11.121 4.672 1.00 94.56 78 LYS A N 1
ATOM 599 C CA . LYS A 1 78 ? 0.735 10.888 5.334 1.00 94.56 78 LYS A CA 1
ATOM 600 C C . LYS A 1 78 ? -0.151 9.885 4.582 1.00 94.56 78 LYS A C 1
ATOM 602 O O . LYS A 1 78 ? -0.742 9.025 5.213 1.00 94.56 78 LYS A O 1
ATOM 607 N N . TYR A 1 79 ? -0.178 9.937 3.247 1.00 95.75 79 TYR A N 1
ATOM 608 C CA . TYR A 1 79 ? -1.047 9.075 2.441 1.00 95.75 79 TYR A CA 1
ATOM 609 C C . TYR A 1 79 ? -0.710 7.580 2.548 1.00 95.75 79 TYR A C 1
ATOM 611 O O . TYR A 1 79 ? -1.599 6.816 2.906 1.00 95.75 79 TYR A O 1
ATOM 619 N N . PRO A 1 80 ? 0.533 7.116 2.304 1.00 93.75 80 PRO A N 1
ATOM 620 C CA . PRO A 1 80 ? 0.847 5.691 2.433 1.00 93.75 80 PRO A CA 1
ATOM 621 C C . PRO A 1 80 ? 0.685 5.159 3.858 1.00 93.75 80 PRO A C 1
ATOM 623 O O . PRO A 1 80 ? 0.342 3.995 4.019 1.00 93.75 80 PRO A O 1
ATOM 626 N N . LEU A 1 81 ? 0.926 5.980 4.887 1.00 94.88 81 LEU A N 1
ATOM 627 C CA . LEU A 1 81 ? 0.740 5.564 6.278 1.00 94.88 81 LEU A CA 1
ATOM 628 C C . LEU A 1 81 ? -0.744 5.370 6.601 1.00 94.88 81 LEU A C 1
ATOM 630 O O . LEU A 1 81 ? -1.103 4.365 7.208 1.00 94.88 81 LEU A O 1
ATOM 634 N N . ALA A 1 82 ? -1.599 6.287 6.143 1.00 97.94 82 ALA A N 1
ATOM 635 C CA . ALA A 1 82 ? -3.042 6.165 6.301 1.00 97.94 82 ALA A CA 1
ATOM 636 C C . ALA A 1 82 ? -3.604 4.972 5.507 1.00 97.94 82 ALA A C 1
ATOM 638 O O . ALA A 1 82 ? -4.399 4.209 6.048 1.00 97.94 82 ALA A O 1
ATOM 639 N N . ILE A 1 83 ? -3.132 4.750 4.269 1.00 97.62 83 ILE A N 1
ATOM 640 C CA . ILE A 1 83 ? -3.482 3.556 3.476 1.00 97.62 83 ILE A CA 1
ATOM 641 C C . ILE A 1 83 ? -3.089 2.286 4.234 1.00 97.62 83 ILE A C 1
ATOM 643 O O . ILE A 1 83 ? -3.908 1.390 4.379 1.00 97.62 83 ILE A O 1
ATOM 647 N N . MET A 1 84 ? -1.863 2.210 4.759 1.00 97.06 84 MET A N 1
ATOM 648 C CA . MET A 1 84 ? -1.380 1.021 5.465 1.00 97.06 84 MET A CA 1
ATOM 649 C C . MET A 1 84 ? -2.209 0.709 6.716 1.00 97.06 84 MET A C 1
ATOM 651 O O . MET A 1 84 ? -2.514 -0.455 6.960 1.00 97.06 84 MET A O 1
ATOM 655 N N . LEU A 1 85 ? -2.604 1.732 7.483 1.00 98.44 85 LEU A N 1
ATOM 656 C CA . LEU A 1 85 ? -3.520 1.550 8.610 1.00 98.44 85 LEU A CA 1
ATOM 657 C C . LEU A 1 85 ? -4.897 1.054 8.146 1.00 98.44 85 LEU A C 1
ATOM 659 O O . LEU A 1 85 ? -5.470 0.174 8.782 1.00 98.44 85 LEU A O 1
ATOM 663 N N . ASN A 1 86 ? -5.416 1.590 7.038 1.00 98.62 86 ASN A N 1
ATOM 664 C CA . ASN A 1 86 ? -6.703 1.176 6.481 1.00 98.62 86 ASN A CA 1
ATOM 665 C C . ASN A 1 86 ? -6.687 -0.288 6.026 1.00 98.62 86 ASN A C 1
ATOM 667 O O . ASN A 1 86 ? -7.589 -1.039 6.381 1.00 98.62 86 ASN A O 1
ATOM 671 N N . GLU A 1 87 ? -5.647 -0.714 5.300 1.00 97.94 87 GLU A N 1
ATOM 672 C CA . GLU A 1 87 ? -5.490 -2.116 4.892 1.00 97.94 87 GLU A CA 1
ATOM 673 C C . GLU A 1 87 ? -5.350 -3.033 6.117 1.00 97.94 87 GLU A C 1
ATOM 675 O O . GLU A 1 87 ? -5.964 -4.092 6.167 1.00 97.94 87 GLU A O 1
ATOM 680 N N . ALA A 1 88 ? -4.614 -2.612 7.151 1.00 98.25 88 ALA A N 1
ATOM 681 C CA . ALA A 1 88 ? -4.507 -3.377 8.394 1.00 98.25 88 ALA A CA 1
ATOM 682 C C . ALA A 1 88 ? -5.854 -3.506 9.131 1.00 98.25 88 ALA A C 1
ATOM 684 O O . ALA A 1 88 ? -6.156 -4.558 9.691 1.00 98.25 88 ALA A O 1
ATOM 685 N N . CYS A 1 89 ? -6.696 -2.471 9.095 1.00 98.69 89 CYS A N 1
ATOM 686 C CA . CYS A 1 89 ? -8.055 -2.551 9.624 1.00 98.69 89 CYS A CA 1
ATOM 687 C C . CYS A 1 89 ? -8.942 -3.492 8.789 1.00 98.69 89 CYS A C 1
ATOM 689 O O . CYS A 1 89 ? -9.698 -4.258 9.379 1.00 98.69 89 CYS A O 1
ATOM 691 N N . ARG A 1 90 ? -8.798 -3.527 7.455 1.00 98.06 90 ARG A N 1
ATOM 692 C CA . ARG A 1 90 ? -9.502 -4.505 6.598 1.00 98.06 90 ARG A CA 1
ATOM 693 C C . ARG A 1 90 ? -9.108 -5.945 6.907 1.00 98.06 90 ARG A C 1
ATOM 695 O O . ARG A 1 90 ? -9.975 -6.799 6.986 1.00 98.06 90 ARG A O 1
ATOM 702 N N . VAL A 1 91 ? -7.830 -6.207 7.188 1.00 97.94 91 VAL A N 1
ATOM 703 C CA . VAL A 1 91 ? -7.355 -7.535 7.627 1.00 97.94 91 VAL A CA 1
ATOM 704 C C . VAL A 1 91 ? -8.085 -8.010 8.897 1.00 97.94 91 VAL A C 1
ATOM 706 O O . VAL A 1 91 ? -8.396 -9.196 9.016 1.00 97.94 91 VAL A O 1
ATOM 709 N N . LEU A 1 92 ? -8.387 -7.103 9.836 1.00 98.31 92 LEU A N 1
ATOM 710 C CA . LEU A 1 92 ? -9.205 -7.419 11.016 1.00 98.31 92 LEU A CA 1
ATOM 711 C C . LEU A 1 92 ? -10.687 -7.592 10.660 1.00 98.31 92 LEU A C 1
ATOM 713 O O . LEU A 1 92 ? -11.333 -8.506 11.162 1.00 98.31 92 LEU A O 1
ATOM 717 N N . GLU A 1 93 ? -11.221 -6.718 9.806 1.00 97.00 93 GLU A N 1
ATOM 718 C CA . GLU A 1 93 ? -12.618 -6.737 9.353 1.00 97.00 93 GLU A CA 1
ATOM 719 C C . GLU A 1 93 ? -12.972 -8.037 8.617 1.00 97.00 93 GLU A C 1
ATOM 721 O O . GLU A 1 93 ? -14.020 -8.629 8.855 1.00 97.00 93 GLU A O 1
ATOM 726 N N . GLU A 1 94 ? -12.052 -8.526 7.788 1.00 96.69 94 GLU A N 1
ATOM 727 C CA . GLU A 1 94 ? -12.159 -9.781 7.039 1.00 96.69 94 GLU A CA 1
ATOM 728 C C . GLU A 1 94 ? -11.862 -11.022 7.901 1.00 96.69 94 GLU A C 1
ATOM 730 O O . GLU A 1 94 ? -11.992 -12.153 7.433 1.00 96.69 94 GLU A O 1
ATOM 735 N N . GLY A 1 95 ? -11.462 -10.841 9.165 1.00 97.31 95 GLY A N 1
ATOM 736 C CA . GLY A 1 95 ? -11.203 -11.938 10.098 1.00 97.31 95 GLY A CA 1
ATOM 737 C C . GLY A 1 95 ? -9.934 -12.742 9.802 1.00 97.31 95 GLY A C 1
ATOM 738 O O . GLY A 1 95 ? -9.798 -13.864 10.288 1.00 97.31 95 GLY A O 1
ATOM 739 N N . VAL A 1 96 ? -8.984 -12.187 9.040 1.00 97.81 96 VAL A N 1
ATOM 740 C CA . VAL A 1 96 ? -7.678 -12.822 8.766 1.00 97.81 96 VAL A CA 1
ATOM 741 C C . VAL A 1 96 ? -6.868 -12.983 10.059 1.00 97.81 96 VAL A C 1
ATOM 743 O O . VAL A 1 96 ? -6.111 -13.939 10.224 1.00 97.81 96 VAL A O 1
ATOM 746 N N . THR A 1 97 ? -7.045 -12.056 11.000 1.00 97.62 97 THR A N 1
ATOM 747 C CA . THR A 1 97 ? -6.575 -12.157 12.386 1.00 97.62 97 THR A CA 1
ATOM 748 C C . THR A 1 97 ? -7.530 -11.403 13.307 1.00 97.62 97 THR A C 1
ATOM 750 O O . THR A 1 97 ? -8.295 -10.552 12.862 1.00 97.62 97 THR A O 1
ATOM 753 N N . THR A 1 98 ? -7.471 -11.689 14.605 1.00 96.75 98 THR A N 1
ATOM 754 C CA . THR A 1 98 ? -8.262 -11.004 15.641 1.00 96.75 98 THR A CA 1
ATOM 755 C C . THR A 1 98 ? -7.429 -10.044 16.491 1.00 96.75 98 THR A C 1
ATOM 757 O O . THR A 1 98 ? -7.950 -9.475 17.444 1.00 96.75 98 THR A O 1
ATOM 760 N N . SER A 1 99 ? -6.135 -9.897 16.188 1.00 98.00 99 SER A N 1
ATOM 761 C CA . SER A 1 99 ? -5.183 -9.097 16.961 1.00 98.00 99 SER A CA 1
ATOM 762 C C . SER A 1 99 ? -4.453 -8.117 16.051 1.00 98.00 99 SER A C 1
ATOM 764 O O . SER A 1 99 ? -3.732 -8.521 15.132 1.00 98.00 99 SER A O 1
ATOM 766 N N . TRP A 1 100 ? -4.579 -6.820 16.335 1.00 98.00 100 TRP A N 1
ATOM 767 C CA . TRP A 1 100 ? -3.794 -5.805 15.639 1.00 98.00 100 TRP A CA 1
ATOM 768 C C . TRP A 1 100 ? -2.302 -5.933 15.951 1.00 98.00 100 TRP A C 1
ATOM 770 O O . TRP A 1 100 ? -1.467 -5.579 15.117 1.00 98.00 100 TRP A O 1
ATOM 780 N N . LYS A 1 101 ? -1.939 -6.486 17.118 1.00 98.00 101 LYS A N 1
ATOM 781 C CA . LYS A 1 101 ? -0.538 -6.721 17.477 1.00 98.00 101 LYS A CA 1
ATOM 782 C C . LYS A 1 101 ? 0.114 -7.747 16.550 1.00 98.00 101 LYS A C 1
ATOM 784 O O . LYS A 1 101 ? 1.260 -7.555 16.154 1.00 98.00 101 LYS A O 1
ATOM 789 N N . VAL A 1 102 ? -0.611 -8.800 16.161 1.00 98.19 102 VAL A N 1
ATOM 790 C CA . VAL A 1 102 ? -0.118 -9.793 15.189 1.00 98.19 102 VAL A CA 1
ATOM 791 C C . VAL A 1 102 ? 0.233 -9.131 13.855 1.00 98.19 102 VAL A C 1
ATOM 793 O O . VAL A 1 102 ? 1.242 -9.492 13.250 1.00 98.19 102 VAL A O 1
ATOM 796 N N . ILE A 1 103 ? -0.545 -8.139 13.412 1.00 98.00 103 ILE A N 1
ATOM 797 C CA . ILE A 1 103 ? -0.267 -7.394 12.176 1.00 98.00 103 ILE A CA 1
ATOM 798 C C . ILE A 1 103 ? 1.063 -6.638 12.295 1.00 98.00 103 ILE A C 1
ATOM 800 O O . ILE A 1 103 ? 1.933 -6.780 11.432 1.00 98.00 103 ILE A O 1
ATOM 804 N N . ASP A 1 104 ? 1.251 -5.883 13.381 1.00 98.00 104 ASP A N 1
ATOM 805 C CA . ASP A 1 104 ? 2.482 -5.118 13.609 1.00 98.00 104 ASP A CA 1
ATOM 806 C C . ASP A 1 104 ? 3.717 -6.024 13.747 1.00 98.00 104 ASP A C 1
ATOM 808 O O . ASP A 1 104 ? 4.760 -5.749 13.146 1.00 98.00 104 ASP A O 1
ATOM 812 N N . ASP A 1 105 ? 3.598 -7.126 14.492 1.00 97.81 105 ASP A N 1
ATOM 813 C CA . ASP A 1 105 ? 4.677 -8.102 14.667 1.00 97.81 105 ASP A CA 1
ATOM 814 C C . ASP A 1 105 ? 5.042 -8.776 13.332 1.00 97.81 105 ASP A C 1
ATOM 816 O O . ASP A 1 105 ? 6.223 -8.973 13.039 1.00 97.81 105 ASP A O 1
ATOM 820 N N . THR A 1 106 ? 4.046 -9.084 12.494 1.00 96.62 106 THR A N 1
ATOM 821 C CA . THR A 1 106 ? 4.251 -9.697 11.170 1.00 96.62 106 THR A CA 1
ATOM 822 C C . THR A 1 106 ? 4.975 -8.746 10.223 1.00 96.62 106 THR A C 1
ATOM 824 O O . THR A 1 106 ? 5.897 -9.163 9.518 1.00 96.62 106 THR A O 1
ATOM 827 N N . LEU A 1 107 ? 4.623 -7.456 10.225 1.00 95.19 107 LEU A N 1
ATOM 828 C CA . LEU A 1 107 ? 5.339 -6.444 9.442 1.00 95.19 107 LEU A CA 1
ATOM 829 C C . LEU A 1 107 ? 6.786 -6.279 9.915 1.00 95.19 107 LEU A C 1
ATOM 831 O O . LEU A 1 107 ? 7.695 -6.177 9.085 1.00 95.19 107 LEU A O 1
ATOM 835 N N . MET A 1 108 ? 7.028 -6.324 11.226 1.00 94.62 108 MET A N 1
ATOM 836 C CA . MET A 1 108 ? 8.387 -6.272 11.758 1.00 94.62 108 MET A CA 1
ATOM 837 C C . MET A 1 108 ? 9.197 -7.507 11.349 1.00 94.62 108 MET A C 1
ATOM 839 O O . MET A 1 108 ? 10.295 -7.372 10.815 1.00 94.62 108 MET A O 1
ATOM 843 N N . ALA A 1 109 ? 8.652 -8.708 11.544 1.00 95.75 109 ALA A N 1
ATOM 844 C CA . ALA A 1 109 ? 9.348 -9.955 11.242 1.00 95.75 109 ALA A CA 1
ATOM 845 C C . ALA A 1 109 ? 9.578 -10.160 9.733 1.00 95.75 109 ALA A C 1
ATOM 847 O O . ALA A 1 109 ? 10.644 -10.624 9.331 1.00 95.75 109 ALA A O 1
ATOM 848 N N . GLY A 1 110 ? 8.595 -9.812 8.898 1.00 91.75 110 GLY A N 1
ATOM 849 C CA . GLY A 1 110 ? 8.639 -10.044 7.453 1.00 91.75 110 GLY A CA 1
ATOM 850 C C . GLY A 1 110 ? 9.293 -8.918 6.653 1.00 91.75 110 GLY A C 1
ATOM 851 O O . GLY A 1 110 ? 10.014 -9.182 5.693 1.00 91.75 110 GLY A O 1
ATOM 852 N N . MET A 1 111 ? 9.055 -7.659 7.030 1.00 88.69 111 MET A N 1
ATOM 853 C CA . MET A 1 111 ? 9.495 -6.483 6.263 1.00 88.69 111 MET A CA 1
ATOM 854 C C . MET A 1 111 ? 10.523 -5.617 6.997 1.00 88.69 111 MET A C 1
ATOM 856 O O . MET A 1 111 ? 11.026 -4.655 6.412 1.00 88.69 111 MET A O 1
ATOM 860 N N . ASN A 1 112 ? 10.856 -5.937 8.255 1.00 90.19 112 ASN A N 1
ATOM 861 C CA . ASN A 1 112 ? 11.709 -5.113 9.117 1.00 90.19 112 ASN A CA 1
ATOM 862 C C . ASN A 1 112 ? 11.213 -3.655 9.191 1.00 90.19 112 ASN A C 1
ATOM 864 O O . ASN A 1 112 ? 11.989 -2.699 9.091 1.00 90.19 112 ASN A O 1
ATOM 868 N N . MET A 1 113 ? 9.892 -3.498 9.300 1.00 88.50 113 MET A N 1
ATOM 869 C CA . MET A 1 113 ? 9.192 -2.217 9.323 1.00 88.50 113 MET A CA 1
ATOM 870 C C . MET A 1 113 ? 8.257 -2.166 10.539 1.00 88.50 113 MET A C 1
ATOM 872 O O . MET A 1 113 ? 7.574 -3.155 10.803 1.00 88.50 113 MET A O 1
ATOM 876 N N . PRO A 1 114 ? 8.192 -1.043 11.282 1.00 92.25 114 PRO A N 1
ATOM 877 C CA . PRO A 1 114 ? 7.175 -0.877 12.316 1.00 92.25 114 PRO A CA 1
ATOM 878 C C . PRO A 1 114 ? 5.783 -0.917 11.685 1.00 92.25 114 PRO A C 1
ATOM 880 O O . PRO A 1 114 ? 5.552 -0.282 10.654 1.00 92.25 114 PRO A O 1
ATOM 883 N N . GLY A 1 115 ? 4.869 -1.661 12.301 1.00 94.81 115 GLY A N 1
ATOM 884 C CA . GLY A 1 115 ? 3.495 -1.725 11.828 1.00 94.81 115 GLY A CA 1
ATOM 885 C C . GLY A 1 115 ? 2.687 -0.453 12.118 1.00 94.81 115 GLY A C 1
ATOM 886 O O . GLY A 1 115 ? 3.108 0.396 12.916 1.00 94.81 115 GLY A O 1
ATOM 887 N N . PRO A 1 116 ? 1.550 -0.270 11.422 1.00 96.88 116 PRO A N 1
ATOM 888 C CA . PRO A 1 116 ? 0.767 0.954 11.487 1.00 96.88 116 PRO A CA 1
ATOM 889 C C . PRO A 1 116 ? -0.132 1.028 12.726 1.00 96.88 116 PRO A C 1
ATOM 891 O O . PRO A 1 116 ? -0.617 2.118 13.028 1.00 96.88 116 PRO A O 1
ATOM 894 N N . MET A 1 117 ? -0.382 -0.081 13.430 1.00 97.94 117 MET A N 1
ATOM 895 C CA . MET A 1 117 ? -1.471 -0.163 14.403 1.00 97.94 117 MET A CA 1
ATOM 896 C C . MET A 1 117 ? -1.101 0.543 15.710 1.00 97.94 117 MET A C 1
ATOM 898 O O . MET A 1 117 ? -1.726 1.545 16.062 1.00 97.94 117 MET A O 1
ATOM 902 N N . ALA A 1 118 ? -0.037 0.110 16.398 1.00 97.38 118 ALA A N 1
ATOM 903 C CA . ALA A 1 118 ? 0.352 0.664 17.699 1.00 97.38 118 ALA A CA 1
ATOM 904 C C . ALA A 1 118 ? 0.522 2.199 17.700 1.00 97.38 118 ALA A C 1
ATOM 906 O O . ALA A 1 118 ? 0.017 2.850 18.619 1.00 97.38 118 ALA A O 1
ATOM 907 N N . PRO A 1 119 ? 1.177 2.822 16.696 1.00 96.62 119 PRO A N 1
ATOM 908 C CA . PRO A 1 119 ? 1.362 4.273 16.679 1.00 96.62 119 PRO A CA 1
ATOM 909 C C . PRO A 1 119 ? 0.066 5.071 16.481 1.00 96.62 119 PRO A C 1
ATOM 911 O O . PRO A 1 119 ? 0.044 6.264 16.787 1.00 96.62 119 PRO A O 1
ATOM 914 N N . ASN A 1 120 ? -0.997 4.446 15.960 1.00 97.69 120 ASN A N 1
ATOM 915 C CA . ASN A 1 120 ? -2.244 5.126 15.609 1.00 97.69 120 ASN A CA 1
ATOM 916 C C . ASN A 1 120 ? -3.399 4.872 16.586 1.00 97.69 120 ASN A C 1
ATOM 918 O O . ASN A 1 120 ? -4.451 5.483 16.418 1.00 97.69 120 ASN A O 1
ATOM 922 N N . VAL A 1 121 ? -3.216 4.068 17.641 1.00 97.19 121 VAL A N 1
ATOM 923 C CA . VAL A 1 121 ? -4.279 3.740 18.620 1.00 97.19 121 VAL A CA 1
ATOM 924 C C . VAL A 1 121 ? -4.995 4.986 19.164 1.00 97.19 121 VAL A C 1
ATOM 926 O O . VAL A 1 121 ? -6.206 4.971 19.343 1.00 97.19 121 VAL A O 1
ATOM 929 N N . ASN A 1 122 ? -4.272 6.093 19.364 1.00 96.69 122 ASN A N 1
ATOM 930 C CA . ASN A 1 122 ? -4.830 7.343 19.903 1.00 96.69 122 ASN A CA 1
ATOM 931 C C . ASN A 1 122 ? -5.062 8.439 18.846 1.00 96.69 122 ASN A C 1
ATOM 933 O O . ASN A 1 122 ? -5.447 9.556 19.189 1.00 96.69 122 ASN A O 1
ATOM 937 N N . THR A 1 123 ? -4.756 8.181 17.573 1.00 96.56 123 THR A N 1
ATOM 938 C CA . THR A 1 123 ? -4.748 9.203 16.506 1.00 96.56 123 THR A CA 1
ATOM 939 C C . THR A 1 123 ? -5.428 8.747 15.216 1.00 96.56 123 THR A C 1
ATOM 941 O O . THR A 1 123 ? -5.396 9.473 14.223 1.00 96.56 123 THR A O 1
ATOM 944 N N . TRP A 1 124 ? -6.067 7.577 15.223 1.00 97.44 124 TRP A N 1
ATOM 945 C CA . TRP A 1 124 ? -6.651 6.932 14.047 1.00 97.44 124 TRP A CA 1
ATOM 946 C C . TRP A 1 124 ? -7.706 7.774 13.333 1.00 97.44 124 TRP A C 1
ATOM 948 O O . TRP A 1 124 ? -7.756 7.750 12.106 1.00 97.44 124 TRP A O 1
ATOM 958 N N . SER A 1 125 ? -8.482 8.580 14.063 1.00 97.50 125 SER A N 1
ATOM 959 C CA . SER A 1 125 ? -9.489 9.468 13.470 1.00 97.50 125 SER A CA 1
ATOM 960 C C . SER A 1 125 ? -8.870 10.474 12.497 1.00 97.50 125 SER A C 1
ATOM 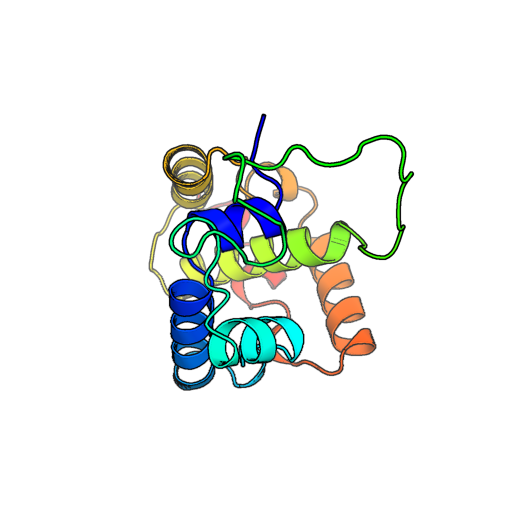962 O O . SER A 1 125 ? -9.434 10.742 11.444 1.00 97.50 125 SER A O 1
ATOM 964 N N . LYS A 1 126 ? -7.640 10.936 12.757 1.00 98.12 126 LYS A N 1
ATOM 965 C CA . LYS A 1 126 ? -6.902 11.797 11.818 1.00 98.12 126 LYS A CA 1
ATOM 966 C C . LYS A 1 126 ? -6.518 11.063 10.535 1.00 98.12 126 LYS A C 1
ATOM 968 O O . LYS A 1 126 ? -6.361 11.693 9.497 1.00 98.12 126 LYS A O 1
ATOM 973 N N . GLN A 1 127 ? -6.329 9.744 10.587 1.00 98.25 127 GLN A N 1
ATOM 974 C CA . GLN A 1 127 ? -6.024 8.963 9.386 1.00 98.25 127 GLN A CA 1
ATOM 975 C C . GLN A 1 127 ? -7.259 8.802 8.496 1.00 98.25 127 GLN A C 1
ATOM 977 O O . GLN A 1 127 ? -7.105 8.761 7.279 1.00 98.25 127 GLN A O 1
ATOM 982 N N . VAL A 1 128 ? -8.464 8.788 9.078 1.00 98.50 128 VAL A N 1
ATOM 983 C CA . VAL A 1 128 ? -9.731 8.851 8.328 1.00 98.50 128 VAL A CA 1
ATOM 984 C C . VAL A 1 128 ? -9.776 10.135 7.496 1.00 98.50 128 VAL A C 1
ATOM 986 O O . VAL A 1 128 ? -9.916 10.053 6.280 1.00 98.50 128 VAL A O 1
ATOM 989 N N . GLU A 1 129 ? -9.513 11.294 8.110 1.00 98.38 129 GLU A N 1
ATOM 990 C CA . GLU A 1 129 ? -9.454 12.589 7.404 1.00 98.38 129 GLU A CA 1
ATOM 991 C C . GLU A 1 129 ? -8.409 12.585 6.267 1.00 98.38 129 GLU A C 1
ATOM 993 O O . GLU A 1 129 ? -8.651 13.087 5.171 1.00 98.38 129 GLU A O 1
ATOM 998 N N . VAL A 1 130 ? -7.234 11.980 6.497 1.00 98.38 130 VAL A N 1
ATOM 999 C CA . VAL A 1 130 ? -6.175 11.870 5.474 1.00 98.38 130 VAL A CA 1
ATOM 1000 C C . VAL A 1 130 ? -6.605 10.999 4.290 1.00 98.38 130 VAL A C 1
ATOM 1002 O O . VAL A 1 130 ? -6.211 11.284 3.155 1.00 98.38 130 VAL A O 1
ATOM 1005 N N . LEU A 1 131 ? -7.368 9.934 4.536 1.00 98.50 131 LEU A N 1
ATOM 1006 C CA . LEU A 1 131 ? -7.904 9.064 3.490 1.00 98.50 131 LEU A CA 1
ATOM 1007 C C . LEU A 1 131 ? -9.026 9.752 2.715 1.00 98.50 131 LEU A C 1
ATOM 1009 O O . LEU A 1 131 ? -9.038 9.660 1.494 1.00 98.50 131 LEU A O 1
ATOM 1013 N N . GLU A 1 132 ? -9.915 10.481 3.385 1.00 98.44 132 GLU A N 1
ATOM 1014 C CA . GLU A 1 132 ? -10.959 11.279 2.731 1.00 98.44 132 GLU A CA 1
ATOM 1015 C C . GLU A 1 132 ? -10.350 12.346 1.813 1.00 98.44 132 GLU A C 1
ATOM 1017 O O . GLU A 1 132 ? -10.709 12.421 0.638 1.00 98.44 132 GLU A O 1
ATOM 1022 N N . GLU A 1 133 ? -9.336 13.079 2.292 1.00 97.94 133 GLU A N 1
ATOM 1023 C CA . GLU A 1 133 ? -8.555 14.007 1.463 1.00 97.94 133 GLU A CA 1
ATOM 1024 C C . GLU A 1 133 ? -7.920 13.287 0.262 1.00 97.94 133 GLU A C 1
ATOM 1026 O O . GLU A 1 133 ? -7.877 13.818 -0.848 1.00 97.94 133 GLU A O 1
ATOM 1031 N N . LEU A 1 134 ? -7.393 12.075 0.463 1.00 97.25 134 LEU A N 1
ATOM 1032 C CA . LEU A 1 134 ? -6.783 11.305 -0.617 1.00 97.25 134 LEU A CA 1
ATOM 1033 C C . LEU A 1 134 ? -7.820 10.852 -1.652 1.00 97.25 134 LEU A C 1
ATOM 1035 O O . LEU A 1 134 ? -7.528 10.878 -2.851 1.00 97.25 134 LEU A O 1
ATOM 1039 N N . VAL A 1 135 ? -9.010 10.444 -1.214 1.00 97.88 135 VAL A N 1
ATOM 1040 C CA . VAL A 1 135 ? -10.127 10.088 -2.096 1.00 97.88 135 VAL A CA 1
ATOM 1041 C C . VAL A 1 135 ? -10.549 11.309 -2.908 1.00 97.88 135 VAL A C 1
ATOM 1043 O O . VAL A 1 135 ? -10.653 11.195 -4.124 1.00 97.88 135 VAL A O 1
ATOM 1046 N N . GLU A 1 136 ? -10.699 12.481 -2.288 1.00 97.75 136 GLU A N 1
ATOM 1047 C CA . GLU A 1 136 ? -11.010 13.730 -2.997 1.00 97.75 136 GLU A CA 1
ATOM 1048 C C . GLU A 1 136 ? -9.923 14.082 -4.023 1.00 97.75 136 GLU A C 1
ATOM 1050 O O . GLU A 1 136 ? -10.213 14.381 -5.181 1.00 97.75 136 GLU A O 1
ATOM 1055 N N . PHE A 1 137 ? -8.652 13.978 -3.627 1.00 95.69 137 PHE A N 1
ATOM 1056 C CA . PHE A 1 137 ? -7.520 14.301 -4.493 1.00 95.69 137 PHE A CA 1
ATOM 1057 C C . PHE A 1 137 ? -7.385 13.356 -5.696 1.00 95.69 137 PHE A C 1
ATOM 1059 O O . PHE A 1 137 ? -6.945 13.773 -6.768 1.00 95.69 137 PHE A O 1
ATOM 1066 N N . THR A 1 138 ? -7.703 12.072 -5.522 1.00 94.88 138 THR A N 1
ATOM 1067 C CA . THR A 1 138 ? -7.447 11.040 -6.541 1.00 94.88 138 THR A CA 1
ATOM 1068 C C . THR A 1 138 ? -8.689 10.580 -7.294 1.00 94.88 138 THR A C 1
ATOM 1070 O O . THR A 1 138 ? -8.548 9.975 -8.355 1.00 94.88 138 THR A O 1
ATOM 1073 N N . GLY A 1 139 ? -9.882 10.807 -6.743 1.00 96.44 139 GLY A N 1
ATOM 1074 C CA . GLY A 1 139 ? -11.139 10.215 -7.201 1.00 96.44 139 GLY A CA 1
ATOM 1075 C C . GLY A 1 139 ? -11.230 8.695 -7.005 1.00 96.44 139 GLY A C 1
ATOM 1076 O O . GLY A 1 139 ? -12.168 8.078 -7.504 1.00 96.44 139 GLY A O 1
ATOM 1077 N N . LYS A 1 140 ? -10.259 8.064 -6.327 1.00 95.94 140 LYS A N 1
ATOM 1078 C CA . LYS A 1 140 ? -10.185 6.603 -6.184 1.00 95.94 140 LYS A CA 1
ATOM 1079 C C . LYS A 1 140 ? -10.929 6.145 -4.943 1.00 95.94 140 LYS A C 1
ATOM 1081 O O . LYS A 1 140 ? -10.481 6.368 -3.820 1.00 95.94 140 LYS A O 1
ATOM 1086 N N . GLU A 1 141 ? -12.034 5.439 -5.147 1.00 95.50 141 GLU A N 1
ATOM 1087 C CA . GLU A 1 141 ? -12.869 4.965 -4.043 1.00 95.50 141 GLU A CA 1
ATOM 1088 C C . GLU A 1 141 ? -12.213 3.870 -3.201 1.00 95.50 141 GLU A C 1
ATOM 1090 O O . GLU A 1 141 ? -12.565 3.722 -2.034 1.00 95.50 141 GLU A O 1
ATOM 1095 N N . TYR A 1 142 ? -11.239 3.130 -3.747 1.00 96.56 142 TYR A N 1
ATOM 1096 C CA . TYR A 1 142 ? -10.561 2.070 -2.998 1.00 96.56 142 TYR A CA 1
ATOM 1097 C C . TYR A 1 142 ? -9.907 2.592 -1.708 1.00 96.56 142 TYR A C 1
ATOM 1099 O O . TYR A 1 142 ? -9.825 1.861 -0.725 1.00 96.56 142 TYR A O 1
ATOM 1107 N N . PHE A 1 143 ? -9.496 3.865 -1.681 1.00 97.44 143 PHE A N 1
ATOM 1108 C CA . PHE A 1 143 ? -8.895 4.494 -0.504 1.00 97.44 143 PHE A CA 1
ATOM 1109 C C . PHE A 1 143 ? -9.899 4.935 0.563 1.00 97.44 143 PHE A C 1
ATOM 1111 O O . PHE A 1 143 ? -9.468 5.436 1.599 1.00 97.44 143 PHE A O 1
ATOM 1118 N N . LYS A 1 144 ? -11.211 4.746 0.362 1.00 98.12 144 LYS A N 1
ATOM 1119 C CA . LYS A 1 144 ? -12.204 5.054 1.396 1.00 98.12 144 LYS A CA 1
ATOM 1120 C C . LYS A 1 144 ? -11.859 4.311 2.705 1.00 98.12 144 LYS A C 1
ATOM 1122 O O . LYS A 1 144 ? -11.501 3.122 2.661 1.00 98.12 144 LYS A O 1
ATOM 1127 N N . PRO A 1 145 ? -11.947 4.994 3.860 1.00 98.38 145 PRO A N 1
ATOM 1128 C CA . PRO A 1 145 ? -11.820 4.362 5.169 1.00 98.38 145 PRO A CA 1
ATOM 1129 C C . PRO A 1 145 ? -12.775 3.169 5.306 1.00 98.38 145 PRO A C 1
ATOM 1131 O O . PRO A 1 145 ? -13.958 3.293 4.992 1.00 98.38 145 PRO A O 1
ATOM 1134 N N . CYS A 1 146 ? -12.273 2.018 5.754 1.00 98.31 146 CYS A N 1
ATOM 1135 C CA . CYS A 1 146 ? -13.111 0.855 6.065 1.00 98.31 146 CYS A CA 1
ATOM 1136 C C . CYS A 1 146 ? -13.889 1.049 7.379 1.00 98.31 146 CYS A C 1
ATOM 1138 O O . CYS A 1 146 ? -13.565 1.939 8.174 1.00 98.31 146 CYS A O 1
ATOM 1140 N N . GLU A 1 147 ? -14.912 0.222 7.622 1.00 98.12 147 GLU A N 1
ATOM 1141 C CA . GLU A 1 147 ? -15.744 0.327 8.829 1.00 98.12 147 GLU A CA 1
ATOM 1142 C C . GLU A 1 147 ? -14.916 0.076 10.093 1.00 98.12 147 GLU A C 1
ATOM 1144 O O . GLU A 1 147 ? -15.061 0.772 11.106 1.00 98.12 147 GLU A O 1
ATOM 1149 N N . MET A 1 148 ? -13.995 -0.888 10.035 1.00 98.19 148 MET A N 1
ATOM 1150 C CA . MET A 1 148 ? -13.134 -1.195 11.167 1.00 98.19 148 MET A CA 1
ATOM 1151 C C . MET A 1 148 ? -12.301 0.024 11.578 1.00 98.19 148 MET A C 1
ATOM 1153 O O . MET A 1 148 ? -12.232 0.338 12.767 1.00 98.19 148 MET A O 1
ATOM 1157 N N . LEU A 1 149 ? -11.745 0.765 10.612 1.00 98.50 149 LEU A N 1
ATOM 1158 C CA . LEU A 1 149 ? -10.998 1.990 10.892 1.00 98.50 149 LEU A CA 1
ATOM 1159 C C . LEU A 1 149 ? -11.910 3.100 11.431 1.00 98.50 149 LEU A C 1
ATOM 1161 O O . LEU A 1 149 ? -11.570 3.701 12.445 1.00 98.50 149 LEU A O 1
ATOM 1165 N N . THR A 1 150 ? -13.047 3.377 10.784 1.00 98.31 150 THR A N 1
ATOM 1166 C CA . THR A 1 150 ? -13.922 4.509 11.155 1.00 98.31 150 THR A CA 1
ATOM 1167 C C . THR A 1 150 ? -14.631 4.319 12.490 1.00 98.31 150 THR A C 1
ATOM 1169 O O . THR A 1 150 ? -14.894 5.297 13.187 1.00 98.31 150 THR A O 1
ATOM 1172 N N . SER A 1 151 ? -14.917 3.076 12.876 1.00 97.88 151 SER A N 1
ATOM 1173 C CA . SER A 1 151 ? -15.549 2.765 14.160 1.00 97.88 151 SER A CA 1
ATOM 1174 C C . SER A 1 151 ? -14.582 2.805 15.346 1.00 97.88 151 SER A C 1
ATOM 1176 O O . SER A 1 151 ? -15.028 2.896 16.488 1.00 97.88 151 SER A O 1
ATOM 1178 N N . GLY A 1 152 ? -13.270 2.693 15.107 1.00 97.44 152 GLY A N 1
ATOM 1179 C CA . GLY A 1 152 ? -12.251 2.632 16.159 1.00 97.44 152 GLY A CA 1
ATOM 1180 C C . GLY A 1 152 ? -12.238 1.336 16.982 1.00 97.44 152 GLY A C 1
ATOM 1181 O O . GLY A 1 152 ? -11.380 1.192 17.856 1.00 97.44 152 GLY A O 1
ATOM 1182 N N . LYS A 1 153 ? -13.131 0.372 16.700 1.00 97.31 153 LYS A N 1
ATOM 1183 C CA . LYS A 1 153 ? -13.256 -0.904 17.437 1.00 97.31 153 LYS A CA 1
ATOM 1184 C C . LYS A 1 153 ? -11.947 -1.691 17.481 1.00 97.31 153 LYS A C 1
ATOM 1186 O O . LYS A 1 153 ? -11.639 -2.334 18.480 1.00 97.31 153 LYS A O 1
ATOM 1191 N N . TRP A 1 154 ? -11.142 -1.593 16.423 1.00 97.81 154 TRP A N 1
ATOM 1192 C CA . TRP A 1 154 ? -9.843 -2.257 16.344 1.00 97.81 154 TRP A CA 1
ATOM 1193 C C . TRP A 1 154 ? -8.901 -1.897 17.494 1.00 97.81 154 TRP A C 1
ATOM 1195 O O . TRP A 1 154 ? -8.053 -2.707 17.841 1.00 97.81 154 TRP A O 1
ATOM 1205 N N . THR A 1 155 ? -9.031 -0.717 18.108 1.00 97.38 155 THR A N 1
ATOM 1206 C CA . THR A 1 155 ? -8.132 -0.279 19.191 1.00 97.38 155 THR A CA 1
ATOM 1207 C C . THR A 1 155 ? -8.194 -1.189 20.422 1.00 97.38 155 THR A C 1
ATOM 1209 O O . THR A 1 155 ? -7.208 -1.313 21.152 1.00 97.38 155 THR A O 1
ATOM 1212 N N . GLU A 1 156 ? -9.310 -1.896 20.601 1.00 96.31 156 GLU A N 1
ATOM 1213 C CA . GLU A 1 156 ? -9.546 -2.852 21.685 1.00 96.31 156 GLU A CA 1
ATOM 1214 C C . GLU A 1 156 ? -9.066 -4.278 21.336 1.00 96.31 156 GLU A C 1
ATOM 1216 O O . GLU A 1 156 ? -8.920 -5.122 22.219 1.00 96.31 156 GLU A O 1
ATOM 1221 N N . MET A 1 157 ? -8.763 -4.552 20.061 1.00 95.44 157 MET A N 1
ATOM 1222 C CA . MET A 1 157 ? -8.433 -5.881 19.525 1.00 95.44 157 MET A CA 1
ATOM 1223 C C . MET A 1 157 ? -6.931 -6.190 19.604 1.00 95.44 157 MET A C 1
ATOM 1225 O O . MET A 1 157 ? -6.287 -6.423 18.579 1.00 95.44 157 MET A O 1
ATOM 1229 N N . LYS A 1 158 ? -6.333 -6.107 20.795 1.00 89.38 158 LYS A N 1
ATOM 1230 C CA . LYS A 1 158 ? -4.878 -6.262 20.949 1.00 89.38 158 LYS A CA 1
ATOM 1231 C C . LYS A 1 158 ? -4.388 -7.688 20.752 1.00 89.38 158 LYS A C 1
ATOM 1233 O O . LYS A 1 158 ? -4.915 -8.616 21.393 1.00 89.38 158 LYS A O 1
#